Protein AF-A0A0C9S0I1-F1 (afdb_monomer_lite)

Structure (mmCIF, N/CA/C/O backbone):
data_AF-A0A0C9S0I1-F1
#
_entry.id   AF-A0A0C9S0I1-F1
#
loop_
_atom_site.group_PDB
_atom_site.id
_atom_site.type_symbol
_atom_site.label_atom_id
_atom_site.label_alt_id
_atom_site.label_comp_id
_atom_site.label_asym_id
_atom_site.label_entity_id
_atom_site.label_seq_id
_atom_site.pdbx_PDB_ins_code
_atom_site.Cartn_x
_atom_site.Cartn_y
_atom_site.Cartn_z
_atom_site.occupancy
_atom_site.B_iso_or_equiv
_atom_site.auth_seq_id
_atom_site.auth_comp_id
_atom_site.auth_asym_id
_atom_site.auth_atom_id
_atom_site.pdbx_PDB_model_num
ATOM 1 N N . THR A 1 1 ? -12.322 5.294 -0.392 1.00 91.88 1 THR A N 1
ATOM 2 C CA . THR A 1 1 ? -11.710 4.102 0.241 1.00 91.88 1 THR A CA 1
ATOM 3 C C . THR A 1 1 ? -10.700 3.518 -0.714 1.00 91.88 1 THR A C 1
ATOM 5 O O . THR A 1 1 ? -10.999 3.508 -1.895 1.00 91.88 1 THR A O 1
ATOM 8 N N . ILE A 1 2 ? -9.542 3.064 -0.237 1.00 94.62 2 ILE A N 1
ATOM 9 C CA . ILE A 1 2 ? -8.572 2.315 -1.053 1.00 94.62 2 ILE A CA 1
ATOM 10 C C . ILE A 1 2 ? -8.454 0.887 -0.522 1.00 94.62 2 ILE A C 1
ATOM 12 O O . ILE A 1 2 ? -8.653 0.656 0.674 1.00 94.62 2 ILE A O 1
ATOM 16 N N . ARG A 1 3 ? -8.159 -0.059 -1.407 1.00 94.88 3 ARG A N 1
ATOM 17 C CA . ARG A 1 3 ? -8.026 -1.488 -1.111 1.00 94.88 3 ARG A CA 1
ATOM 18 C C . ARG A 1 3 ? -6.712 -2.010 -1.674 1.00 94.88 3 ARG A C 1
ATOM 20 O O . ARG A 1 3 ? -6.214 -1.448 -2.650 1.00 94.88 3 ARG A O 1
ATOM 27 N N . LEU A 1 4 ? -6.175 -3.064 -1.072 1.00 94.94 4 LEU A N 1
ATOM 28 C CA . LEU A 1 4 ? -5.094 -3.829 -1.684 1.00 94.94 4 LEU A CA 1
ATOM 29 C C . LEU A 1 4 ? -5.658 -4.579 -2.896 1.00 94.94 4 LEU A C 1
ATOM 31 O O . LEU A 1 4 ? -6.668 -5.267 -2.778 1.00 94.94 4 LEU A O 1
ATOM 35 N N . LEU A 1 5 ? -5.027 -4.410 -4.054 1.00 95.44 5 LEU A N 1
ATOM 36 C CA . LEU A 1 5 ? -5.474 -4.997 -5.321 1.00 95.44 5 LEU A CA 1
ATOM 37 C C . LEU A 1 5 ? -4.501 -6.047 -5.852 1.00 95.44 5 LEU A C 1
ATOM 39 O O . LEU A 1 5 ? -4.912 -6.974 -6.540 1.00 95.44 5 LEU A O 1
ATOM 43 N N . MET A 1 6 ? -3.211 -5.895 -5.562 1.00 95.50 6 MET A N 1
ATOM 44 C CA . MET A 1 6 ? -2.165 -6.789 -6.052 1.00 95.50 6 MET A CA 1
ATOM 45 C C . MET A 1 6 ? -0.931 -6.680 -5.160 1.00 95.50 6 MET A C 1
ATOM 47 O O . MET A 1 6 ? -0.690 -5.635 -4.553 1.00 95.50 6 MET A O 1
ATOM 51 N N . PHE A 1 7 ? -0.136 -7.739 -5.073 1.00 94.88 7 PHE A N 1
ATOM 52 C CA . PHE A 1 7 ? 1.127 -7.730 -4.335 1.00 94.88 7 PHE A CA 1
ATOM 53 C C . PHE A 1 7 ? 2.143 -8.687 -4.964 1.00 94.88 7 PHE A C 1
ATOM 55 O O . PHE A 1 7 ? 1.779 -9.625 -5.670 1.00 94.88 7 PHE A O 1
ATOM 62 N N . SER A 1 8 ? 3.434 -8.470 -4.717 1.00 93.62 8 SER A N 1
ATOM 63 C CA . SER A 1 8 ? 4.483 -9.370 -5.213 1.00 93.62 8 SER A CA 1
ATOM 64 C C . SER A 1 8 ? 4.377 -10.760 -4.565 1.00 93.62 8 SER A C 1
ATOM 66 O O . SER A 1 8 ? 4.204 -10.825 -3.348 1.00 93.62 8 SER A O 1
ATOM 68 N N . PRO A 1 9 ? 4.596 -11.878 -5.287 1.00 91.38 9 PRO A N 1
ATOM 69 C CA . PRO A 1 9 ? 4.369 -13.235 -4.768 1.00 91.38 9 PRO A CA 1
ATOM 70 C C . PRO A 1 9 ? 5.134 -13.563 -3.477 1.00 91.38 9 PRO A C 1
ATOM 72 O O . PRO A 1 9 ? 4.642 -14.291 -2.620 1.00 91.38 9 PRO A O 1
ATOM 75 N N . LYS A 1 10 ? 6.312 -12.954 -3.280 1.00 88.88 10 LYS A N 1
ATOM 76 C CA . LYS A 1 10 ? 7.109 -13.068 -2.043 1.00 88.88 10 LYS A CA 1
ATOM 77 C C . LYS A 1 10 ? 6.362 -12.606 -0.782 1.00 88.88 10 LYS A C 1
ATOM 79 O O . LYS A 1 10 ? 6.733 -12.995 0.322 1.00 88.88 10 LYS A O 1
ATOM 84 N N . LEU A 1 11 ? 5.320 -11.787 -0.935 1.00 88.31 11 LEU A N 1
ATOM 85 C CA . LEU A 1 11 ? 4.476 -11.304 0.155 1.00 88.31 11 LEU A CA 1
ATOM 86 C C . LEU A 1 11 ? 3.288 -12.225 0.458 1.00 88.31 11 LEU A C 1
ATOM 88 O O . LEU A 1 11 ? 2.669 -12.034 1.497 1.00 88.31 11 LEU A O 1
ATOM 92 N N . ALA A 1 12 ? 2.989 -13.242 -0.360 1.00 86.19 12 ALA A N 1
ATOM 93 C CA . ALA A 1 12 ? 1.759 -14.042 -0.251 1.00 86.19 12 ALA A CA 1
ATOM 94 C C . ALA A 1 12 ? 1.522 -14.678 1.129 1.00 86.19 12 ALA A C 1
ATOM 96 O O . ALA A 1 12 ? 0.385 -14.777 1.573 1.00 86.19 12 ALA A O 1
ATOM 97 N N . LYS A 1 13 ? 2.590 -15.075 1.834 1.00 83.94 13 LYS A N 1
ATOM 98 C CA . LYS A 1 13 ? 2.501 -15.650 3.190 1.00 83.94 13 LYS A CA 1
ATOM 99 C C . LYS A 1 13 ? 2.515 -14.605 4.316 1.00 83.94 13 LYS A C 1
ATOM 101 O O . LYS A 1 13 ? 2.370 -14.965 5.476 1.00 83.94 13 LYS A O 1
ATOM 106 N N . ARG A 1 14 ? 2.765 -13.333 3.995 1.00 83.00 14 ARG A N 1
ATOM 107 C CA . ARG A 1 14 ? 3.011 -12.246 4.962 1.00 83.00 14 ARG A CA 1
ATOM 108 C C . ARG A 1 14 ? 1.944 -11.157 4.926 1.00 83.00 14 ARG A C 1
ATOM 110 O O . ARG A 1 14 ? 1.725 -10.504 5.942 1.00 83.00 14 ARG A O 1
ATOM 117 N N . ILE A 1 15 ? 1.310 -10.939 3.774 1.00 85.69 15 ILE A N 1
ATOM 118 C CA . ILE A 1 15 ? 0.302 -9.899 3.593 1.00 85.69 15 ILE A CA 1
ATOM 119 C C . ILE A 1 15 ? -1.111 -10.503 3.604 1.00 85.69 15 ILE A C 1
ATOM 121 O O . ILE A 1 15 ? -1.396 -11.420 2.836 1.00 85.69 15 ILE A O 1
ATOM 125 N N . PRO A 1 16 ? -2.018 -10.000 4.454 1.00 87.38 16 PRO A N 1
ATOM 126 C CA . PRO A 1 16 ? -3.435 -10.329 4.371 1.00 87.38 16 PRO A CA 1
ATOM 127 C C . PRO A 1 16 ? -4.017 -9.834 3.042 1.00 87.38 16 PRO A C 1
ATOM 129 O O . PRO A 1 16 ? -3.714 -8.726 2.608 1.00 87.38 16 PRO A O 1
ATOM 132 N N . SER A 1 17 ? -4.876 -10.626 2.402 1.00 82.50 17 SER A N 1
ATOM 133 C CA . SER A 1 17 ? -5.519 -10.252 1.133 1.00 82.50 17 SER A CA 1
ATOM 134 C C . SER A 1 17 ? -6.532 -9.113 1.311 1.00 82.50 17 SER A C 1
ATOM 136 O O . SER A 1 17 ? -6.560 -8.171 0.524 1.00 82.50 17 SER A O 1
ATOM 138 N N . CYS A 1 18 ? -7.325 -9.150 2.385 1.00 88.31 18 CYS A N 1
ATOM 139 C CA . CYS A 1 18 ? -8.415 -8.204 2.623 1.00 88.31 18 CYS A CA 1
ATOM 140 C C . CYS A 1 18 ? -7.974 -6.965 3.412 1.00 88.31 18 CYS A C 1
ATOM 142 O O . CYS A 1 18 ? -8.427 -6.728 4.537 1.00 88.31 18 CYS A O 1
ATOM 144 N N . LEU A 1 19 ? -7.098 -6.155 2.809 1.00 92.19 19 LEU A N 1
ATOM 145 C CA . LEU A 1 19 ? -6.706 -4.862 3.367 1.00 92.19 19 LEU A CA 1
ATOM 146 C C . LEU A 1 19 ? -7.520 -3.715 2.781 1.00 92.19 19 LEU A C 1
ATOM 148 O O . LEU A 1 19 ? -7.547 -3.484 1.571 1.00 92.19 19 LEU A O 1
ATOM 152 N N . ILE A 1 20 ? -8.158 -2.956 3.672 1.00 93.62 20 ILE A N 1
ATOM 153 C CA . ILE A 1 20 ? -9.021 -1.832 3.306 1.00 93.62 20 ILE A CA 1
ATOM 154 C C . ILE A 1 20 ? -8.651 -0.616 4.147 1.00 93.62 20 ILE A C 1
ATOM 156 O O . ILE A 1 20 ? -8.607 -0.683 5.376 1.00 93.62 20 ILE A O 1
ATOM 160 N N . SER A 1 21 ? -8.458 0.529 3.494 1.00 94.31 21 SER A N 1
ATOM 161 C CA . SER A 1 21 ? -8.177 1.797 4.160 1.00 94.31 21 SER A CA 1
ATOM 162 C C . SER A 1 21 ? -9.175 2.891 3.783 1.00 94.31 21 SER A C 1
ATOM 164 O O . SER A 1 21 ? -9.354 3.248 2.611 1.00 94.31 21 SER A O 1
ATOM 166 N N . LYS A 1 22 ? -9.815 3.480 4.797 1.00 95.38 22 LYS A N 1
ATOM 167 C CA . LYS A 1 22 ? -10.706 4.636 4.643 1.00 95.38 22 LYS A CA 1
ATOM 168 C C . LYS A 1 22 ? -9.971 5.899 5.066 1.00 95.38 22 LYS A C 1
ATOM 170 O O . LYS A 1 22 ? -9.305 5.914 6.094 1.00 95.38 22 LYS A O 1
ATOM 175 N N . PHE A 1 23 ? -10.079 6.947 4.261 1.00 95.06 23 PHE A N 1
ATOM 176 C CA . PHE A 1 23 ? -9.556 8.258 4.630 1.00 95.06 23 PHE A CA 1
ATOM 177 C C . PHE A 1 23 ? -10.365 8.820 5.802 1.00 95.06 23 PHE A C 1
ATOM 179 O O . PHE A 1 23 ? -11.584 8.669 5.808 1.00 95.06 23 PHE A O 1
ATOM 186 N N . LEU A 1 24 ? -9.690 9.430 6.777 1.00 95.44 24 LEU A N 1
ATOM 187 C CA . LEU A 1 24 ? -10.345 10.137 7.876 1.00 95.44 24 LEU A CA 1
ATOM 188 C C . LEU A 1 24 ? -10.127 11.641 7.739 1.00 95.44 24 LEU A C 1
ATOM 190 O O . LEU A 1 24 ? -11.089 12.392 7.644 1.00 95.44 24 LEU A O 1
ATOM 194 N N . LYS A 1 25 ? -8.864 12.079 7.712 1.00 96.06 25 LYS A N 1
ATOM 195 C CA . LYS A 1 25 ? -8.509 13.497 7.579 1.00 96.06 25 LYS A CA 1
ATOM 196 C C . LYS A 1 25 ? -7.076 13.687 7.100 1.00 96.06 25 LYS A C 1
ATOM 198 O O . LYS A 1 25 ? -6.245 12.785 7.215 1.00 96.06 25 LYS A O 1
ATOM 203 N N . ARG A 1 26 ? -6.778 14.884 6.600 1.00 95.19 26 ARG A N 1
ATOM 204 C CA . ARG A 1 26 ? -5.412 15.324 6.300 1.00 95.19 26 ARG A CA 1
ATOM 205 C C . ARG A 1 26 ? -4.694 15.710 7.599 1.00 95.19 26 ARG A C 1
ATOM 207 O O . ARG A 1 26 ? -5.327 16.191 8.537 1.00 95.19 26 ARG A O 1
ATOM 214 N N . THR A 1 27 ? -3.388 15.486 7.653 1.00 92.94 27 THR A N 1
ATOM 215 C CA . THR A 1 27 ? -2.499 15.977 8.718 1.00 92.94 27 THR A CA 1
ATOM 216 C C . THR A 1 27 ? -1.438 16.890 8.106 1.00 92.94 27 THR A C 1
ATOM 218 O O . THR A 1 27 ? -1.336 16.979 6.881 1.00 92.94 27 THR A O 1
ATOM 221 N N . LYS A 1 28 ? -0.647 17.578 8.937 1.00 90.44 28 LYS A N 1
ATOM 222 C CA . LYS A 1 28 ? 0.434 18.453 8.453 1.00 90.44 28 LYS A CA 1
ATOM 223 C C . LYS A 1 28 ? 1.458 17.677 7.606 1.00 90.44 28 LYS A C 1
ATOM 225 O O . LYS A 1 28 ? 1.903 18.170 6.581 1.00 90.44 28 LYS A O 1
ATOM 230 N N . GLU A 1 29 ? 1.745 16.436 7.989 1.00 89.00 29 GLU A N 1
ATOM 231 C CA . GLU A 1 29 ? 2.786 15.574 7.410 1.00 89.00 29 GLU A CA 1
ATOM 232 C C . GLU A 1 29 ? 2.223 14.488 6.474 1.00 89.00 29 GLU A C 1
ATOM 234 O O . GLU A 1 29 ? 2.973 13.656 5.968 1.00 89.00 29 GLU A O 1
ATOM 239 N N . GLY A 1 30 ? 0.903 14.445 6.252 1.00 92.44 30 GLY A N 1
ATOM 240 C CA . GLY A 1 30 ? 0.277 13.408 5.431 1.00 92.44 30 GLY A CA 1
ATOM 241 C C . GLY A 1 30 ? -1.216 13.227 5.695 1.00 92.44 30 GLY A C 1
ATOM 242 O O . GLY A 1 30 ? -2.020 14.129 5.441 1.00 92.44 30 GLY A O 1
ATOM 243 N N . ALA A 1 31 ? -1.620 12.040 6.154 1.00 94.50 31 ALA A N 1
ATOM 244 C CA . ALA A 1 31 ? -3.030 11.719 6.371 1.00 94.50 31 ALA A CA 1
ATOM 245 C C . ALA A 1 31 ? -3.260 10.749 7.530 1.00 94.50 31 ALA A C 1
ATOM 247 O O . ALA A 1 31 ? -2.494 9.816 7.744 1.00 94.50 31 ALA A O 1
ATOM 248 N N . ARG A 1 32 ? -4.402 10.890 8.205 1.00 95.56 32 ARG A N 1
ATOM 249 C CA . ARG A 1 32 ? -4.942 9.862 9.097 1.00 95.56 32 ARG A CA 1
ATOM 250 C C . ARG A 1 32 ? -5.980 9.033 8.348 1.00 95.56 32 ARG A C 1
ATOM 252 O O . ARG A 1 32 ? -6.847 9.570 7.647 1.00 95.56 32 ARG A O 1
ATOM 259 N N . ARG A 1 33 ? -5.896 7.714 8.488 1.00 95.12 33 ARG A N 1
ATOM 260 C CA . ARG A 1 33 ? -6.772 6.746 7.823 1.00 95.12 33 ARG A CA 1
ATOM 261 C C . ARG A 1 33 ? -7.135 5.612 8.774 1.00 95.12 33 ARG A C 1
ATOM 263 O O . ARG A 1 33 ? -6.480 5.401 9.785 1.00 95.12 33 ARG A O 1
ATOM 270 N N . THR A 1 34 ? -8.162 4.846 8.433 1.00 94.31 34 THR A N 1
ATOM 271 C CA . THR A 1 34 ? -8.357 3.521 9.027 1.00 94.31 34 THR A CA 1
ATOM 272 C C . THR A 1 34 ? -7.523 2.495 8.274 1.00 94.31 34 THR A C 1
ATOM 274 O O . THR A 1 34 ? -7.276 2.654 7.075 1.00 94.31 34 THR A O 1
ATOM 277 N N . LEU A 1 35 ? -7.201 1.394 8.936 1.00 91.81 35 LEU A N 1
ATOM 278 C CA . LEU A 1 35 ? -6.724 0.172 8.312 1.00 91.81 35 LEU A CA 1
ATOM 279 C C . LEU A 1 35 ? -7.539 -0.997 8.866 1.00 91.81 35 LEU A C 1
ATOM 281 O O . LEU A 1 35 ? -7.585 -1.222 10.075 1.00 91.81 35 LEU A O 1
ATOM 285 N N . LYS A 1 36 ? -8.238 -1.701 7.978 1.00 90.88 36 LYS A N 1
ATOM 286 C CA . LYS A 1 36 ? -8.923 -2.954 8.285 1.00 90.88 36 LYS A CA 1
ATOM 287 C C . LYS A 1 36 ? -8.046 -4.094 7.782 1.00 90.88 36 LYS A C 1
ATOM 289 O O . LYS A 1 36 ? -7.730 -4.126 6.594 1.00 90.88 36 LYS A O 1
ATOM 294 N N . ILE A 1 37 ? -7.677 -4.985 8.693 1.00 86.25 37 ILE A N 1
ATOM 295 C CA . ILE A 1 37 ? -6.932 -6.216 8.443 1.00 86.25 37 ILE A CA 1
ATOM 296 C C . ILE A 1 37 ? -7.842 -7.363 8.871 1.00 86.25 37 ILE A C 1
ATOM 298 O O . ILE A 1 37 ? -8.027 -7.591 10.067 1.00 86.25 37 ILE A O 1
ATOM 302 N N . ASN A 1 38 ? -8.445 -8.075 7.920 1.00 77.38 38 ASN A N 1
ATOM 303 C CA . ASN A 1 38 ? -9.425 -9.126 8.218 1.00 77.38 38 ASN A CA 1
ATOM 304 C C . ASN A 1 38 ? -10.549 -8.600 9.147 1.00 77.38 38 ASN A C 1
ATOM 306 O O . ASN A 1 38 ? -11.304 -7.706 8.756 1.00 77.38 38 ASN A O 1
ATOM 310 N N . LYS A 1 39 ? -10.656 -9.122 10.382 1.00 73.00 39 LYS A N 1
ATOM 311 C CA . LYS A 1 39 ? -11.630 -8.689 11.407 1.00 73.00 39 LYS A CA 1
ATOM 312 C C . LYS A 1 39 ? -11.128 -7.549 12.309 1.00 73.00 39 LYS A C 1
ATOM 314 O O . LYS A 1 39 ? -11.921 -6.977 13.048 1.00 73.00 39 LYS A O 1
ATOM 319 N N . ILE A 1 40 ? -9.846 -7.189 12.239 1.00 81.19 40 ILE A N 1
ATOM 320 C CA . ILE A 1 40 ? -9.236 -6.143 13.069 1.00 81.19 40 ILE A CA 1
ATOM 321 C C . ILE A 1 40 ? -9.360 -4.797 12.354 1.00 81.19 40 ILE A C 1
ATOM 323 O O . ILE A 1 40 ? -9.047 -4.673 11.168 1.00 81.19 40 ILE A O 1
ATOM 327 N N . ARG A 1 41 ? -9.799 -3.765 13.075 1.00 86.94 41 ARG A N 1
ATOM 328 C CA . ARG A 1 41 ? -9.869 -2.387 12.581 1.00 86.94 41 ARG A CA 1
ATOM 329 C C . ARG A 1 41 ? -9.046 -1.490 13.489 1.00 86.94 41 ARG A C 1
ATOM 331 O O . ARG A 1 41 ? -9.281 -1.451 14.688 1.00 86.94 41 ARG A O 1
ATOM 338 N N . THR A 1 42 ? -8.133 -0.734 12.897 1.00 89.69 42 THR A N 1
ATOM 339 C CA . THR A 1 42 ? -7.310 0.242 13.611 1.00 89.69 42 THR A CA 1
ATOM 340 C C . THR A 1 42 ? -7.219 1.564 12.849 1.00 89.69 42 THR A C 1
ATOM 342 O O . THR A 1 42 ? -7.686 1.675 11.707 1.00 89.69 42 THR A O 1
ATOM 345 N N . GLN A 1 43 ? -6.662 2.585 1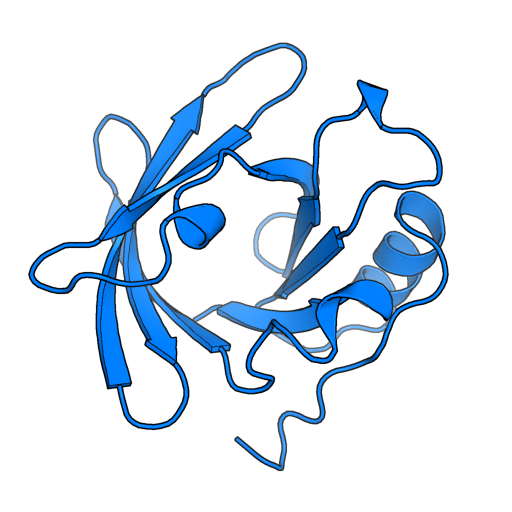3.493 1.00 91.94 43 GLN A N 1
ATOM 346 C CA . GLN A 1 43 ? -6.300 3.851 12.874 1.00 91.94 43 GLN A CA 1
ATOM 347 C C . GLN A 1 43 ? -4.795 3.892 12.630 1.00 91.94 43 GLN A C 1
ATOM 349 O O . GLN A 1 43 ? -3.992 3.397 13.419 1.00 91.94 43 GLN A O 1
ATOM 354 N N . VAL A 1 44 ? -4.430 4.476 11.496 1.00 91.31 44 VAL A N 1
ATOM 355 C CA . VAL A 1 44 ? -3.046 4.678 11.096 1.00 91.31 44 VAL A CA 1
ATOM 356 C C . VAL A 1 44 ? -2.839 6.125 10.693 1.00 91.31 44 VAL A C 1
ATOM 358 O O . VAL A 1 44 ? -3.671 6.731 10.005 1.00 91.31 44 VAL A O 1
ATOM 361 N N . ARG A 1 45 ? -1.700 6.670 11.094 1.00 92.25 45 ARG A N 1
ATOM 362 C CA . ARG A 1 45 ? -1.150 7.897 10.537 1.00 92.25 45 ARG A CA 1
ATOM 363 C C . ARG A 1 45 ? -0.183 7.517 9.428 1.00 92.25 45 ARG A C 1
ATOM 365 O O . ARG A 1 45 ? 0.648 6.633 9.600 1.00 92.25 45 ARG A O 1
ATOM 372 N N . ILE A 1 46 ? -0.335 8.165 8.286 1.00 91.69 46 ILE A N 1
ATOM 373 C CA . ILE A 1 46 ? 0.564 8.048 7.148 1.00 91.69 46 ILE A CA 1
ATOM 374 C C . ILE A 1 46 ? 1.350 9.344 7.083 1.00 91.69 46 ILE A C 1
ATOM 376 O O . ILE A 1 46 ? 0.759 10.401 6.848 1.00 91.69 46 ILE A O 1
ATOM 380 N N . ASN A 1 47 ? 2.656 9.246 7.279 1.00 92.00 47 ASN A N 1
ATOM 381 C CA . ASN A 1 47 ? 3.580 10.350 7.077 1.00 92.00 47 ASN A CA 1
ATOM 382 C C . ASN A 1 47 ? 4.208 10.215 5.691 1.00 92.00 47 ASN A C 1
ATOM 384 O O . ASN A 1 47 ? 4.563 9.110 5.274 1.00 92.00 47 ASN A O 1
ATOM 388 N N . VAL A 1 48 ? 4.316 11.331 4.979 1.00 89.19 48 VAL A N 1
ATOM 389 C CA . VAL A 1 48 ? 4.906 11.392 3.643 1.00 89.19 48 VAL A CA 1
ATOM 390 C C . VAL A 1 48 ? 6.210 12.161 3.720 1.00 89.19 48 VAL A C 1
ATOM 392 O O . VAL A 1 48 ? 6.225 13.323 4.123 1.00 89.19 48 VAL A O 1
ATOM 395 N N . THR A 1 49 ? 7.298 11.538 3.287 1.00 90.56 49 THR A N 1
ATOM 396 C CA . THR A 1 49 ? 8.575 12.232 3.126 1.00 90.56 49 THR A CA 1
ATOM 397 C C . THR A 1 49 ? 8.739 12.606 1.664 1.00 90.56 49 THR A C 1
ATOM 399 O O . THR A 1 49 ? 8.872 11.734 0.803 1.00 90.56 49 THR A O 1
ATOM 402 N N . ASN A 1 50 ? 8.716 13.908 1.377 1.00 85.12 50 ASN A N 1
ATOM 403 C CA . ASN A 1 50 ? 8.965 14.413 0.034 1.00 85.12 50 ASN A CA 1
ATOM 404 C C . ASN A 1 50 ? 10.479 14.489 -0.206 1.00 85.12 50 ASN A C 1
ATOM 406 O O . ASN A 1 50 ? 11.171 15.281 0.426 1.00 85.12 50 ASN A O 1
ATOM 410 N N . SER A 1 51 ? 10.994 13.634 -1.082 1.00 84.12 51 SER A N 1
ATOM 411 C CA . SER A 1 51 ? 12.406 13.599 -1.472 1.00 84.12 51 SER A CA 1
ATOM 412 C C . SER A 1 51 ? 12.521 13.128 -2.924 1.00 84.12 51 SER A C 1
ATOM 414 O O . SER A 1 51 ? 11.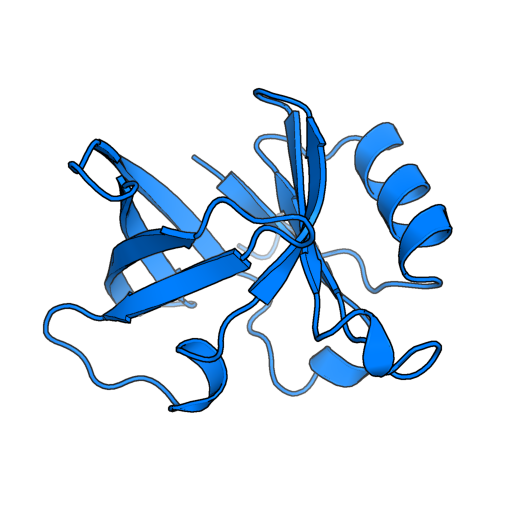506 12.860 -3.566 1.00 84.12 51 SER A O 1
ATOM 416 N N . SER A 1 52 ? 13.744 12.961 -3.438 1.00 83.31 52 SER A N 1
ATOM 417 C CA . SER A 1 52 ? 13.966 12.323 -4.746 1.00 83.31 52 SER A CA 1
ATOM 418 C C . SER A 1 52 ? 13.360 10.916 -4.838 1.00 83.31 52 SER A C 1
ATOM 420 O O . SER A 1 52 ? 13.033 10.454 -5.927 1.00 83.31 52 SER A O 1
ATOM 422 N N . HIS A 1 53 ? 13.168 10.250 -3.696 1.00 84.06 53 HIS A N 1
ATOM 423 C CA . HIS A 1 53 ? 12.526 8.948 -3.584 1.00 84.06 53 HIS A CA 1
ATOM 424 C C . HIS A 1 53 ? 11.445 9.019 -2.498 1.00 84.06 53 HIS A C 1
ATOM 426 O O . HIS A 1 53 ? 11.718 8.698 -1.339 1.00 84.06 53 HIS A O 1
ATOM 432 N N . PRO A 1 54 ? 10.231 9.491 -2.830 1.00 90.19 54 PRO A N 1
ATOM 433 C CA . PRO A 1 54 ? 9.203 9.744 -1.833 1.00 90.19 54 PRO A CA 1
ATOM 434 C C . PRO A 1 54 ? 8.785 8.458 -1.119 1.00 90.19 54 PRO A C 1
ATOM 436 O O . PRO A 1 54 ? 8.606 7.409 -1.746 1.00 90.19 54 PRO A O 1
ATOM 439 N N . THR A 1 55 ? 8.603 8.549 0.197 1.00 92.69 55 THR A N 1
ATOM 440 C CA . THR A 1 55 ? 8.220 7.414 1.042 1.00 92.69 55 THR A CA 1
ATOM 441 C C . THR A 1 55 ? 6.933 7.691 1.805 1.00 92.69 55 THR A C 1
ATOM 443 O O . THR A 1 55 ? 6.593 8.833 2.119 1.00 92.69 55 THR A O 1
ATOM 446 N N . LEU A 1 56 ? 6.213 6.613 2.101 1.00 91.69 56 LEU A N 1
ATOM 447 C CA . LEU A 1 56 ? 5.095 6.573 3.026 1.00 91.69 56 LEU A CA 1
ATOM 448 C C . LEU A 1 56 ? 5.498 5.734 4.230 1.00 91.69 56 LEU A C 1
ATOM 450 O O . LEU A 1 56 ? 5.916 4.586 4.076 1.00 91.69 56 LEU A O 1
ATOM 454 N N . GLN A 1 57 ? 5.324 6.289 5.421 1.00 91.75 57 GLN A N 1
ATOM 455 C CA . GLN A 1 57 ? 5.545 5.570 6.667 1.00 91.75 57 GLN A CA 1
ATOM 456 C C . GLN A 1 57 ? 4.251 5.496 7.468 1.00 91.75 57 GLN A C 1
ATOM 458 O O . GLN A 1 57 ? 3.548 6.498 7.627 1.00 91.75 57 GLN A O 1
ATOM 463 N N . LEU A 1 58 ? 3.933 4.299 7.957 1.00 90.44 58 LEU A N 1
ATOM 464 C CA . LEU A 1 58 ? 2.764 4.055 8.790 1.00 90.44 58 LEU A CA 1
ATOM 465 C C . LEU A 1 58 ? 3.131 4.145 10.270 1.00 90.44 58 LEU A C 1
ATOM 467 O O . LEU A 1 58 ? 4.130 3.587 10.716 1.00 90.44 58 LEU A O 1
ATOM 471 N N . THR A 1 59 ? 2.264 4.784 11.044 1.00 90.06 59 THR A N 1
ATOM 472 C CA . THR A 1 59 ? 2.283 4.745 12.506 1.00 90.06 59 THR A CA 1
ATOM 473 C C . THR A 1 59 ? 0.913 4.293 12.988 1.00 90.06 59 THR A C 1
ATOM 475 O O . THR A 1 59 ? -0.104 4.875 12.605 1.00 90.06 59 THR A O 1
ATOM 478 N N . PHE A 1 60 ? 0.875 3.239 13.799 1.00 87.06 60 PHE A N 1
ATOM 479 C CA . PHE A 1 60 ? -0.364 2.703 14.356 1.00 87.06 60 PHE A CA 1
ATOM 480 C C . PHE A 1 60 ? -0.791 3.487 15.591 1.00 87.06 60 PHE A C 1
ATOM 482 O O . PHE A 1 60 ? 0.037 3.873 16.412 1.00 87.06 60 PHE A O 1
ATOM 489 N N . GLU A 1 61 ? -2.094 3.708 15.730 1.00 84.50 61 GLU A N 1
ATOM 490 C CA . GLU A 1 61 ? -2.671 4.373 16.894 1.00 84.50 61 GLU A CA 1
ATOM 491 C C . GLU A 1 61 ? -3.449 3.340 17.720 1.00 84.50 61 GLU A C 1
ATOM 493 O O . GLU A 1 61 ? -4.450 2.792 17.260 1.00 84.50 61 GLU A O 1
ATOM 498 N N . GLY A 1 62 ? -2.968 3.045 18.931 1.00 73.25 62 GLY A N 1
ATOM 499 C CA . GLY A 1 62 ? -3.664 2.197 19.910 1.00 73.25 62 GLY A CA 1
ATOM 500 C C . GLY A 1 62 ? -3.498 0.679 19.755 1.00 73.25 62 GLY A C 1
ATOM 501 O O . GLY A 1 62 ? -3.950 -0.053 20.627 1.00 73.25 62 GLY A O 1
ATOM 502 N N . VAL A 1 63 ? -2.841 0.186 18.699 1.00 75.50 63 VAL A N 1
ATOM 503 C CA . VAL A 1 63 ? -2.515 -1.246 18.541 1.00 75.50 63 VAL A CA 1
ATOM 504 C C . VAL A 1 63 ? -1.059 -1.442 18.136 1.00 75.50 63 VAL A C 1
ATOM 506 O O . VAL A 1 63 ? -0.511 -0.642 17.378 1.00 75.50 63 VAL A O 1
ATOM 509 N N . SER A 1 64 ? -0.462 -2.541 18.594 1.00 69.50 64 SER A N 1
ATOM 510 C CA . SER A 1 64 ? 0.824 -3.028 18.097 1.00 69.50 64 SER A CA 1
ATOM 511 C C . SER A 1 64 ? 0.575 -4.036 16.975 1.00 69.50 64 SER A C 1
ATOM 513 O O . SER A 1 64 ? -0.096 -5.048 17.170 1.00 69.50 64 SER A O 1
ATOM 515 N N . LEU A 1 65 ? 1.072 -3.734 15.779 1.00 72.75 65 LEU A N 1
ATOM 516 C CA . LEU A 1 65 ? 1.137 -4.652 14.641 1.00 72.75 65 LEU A CA 1
ATOM 517 C C . LEU A 1 65 ? 2.613 -4.962 14.351 1.00 72.75 65 LEU A C 1
ATOM 519 O O . LEU A 1 65 ? 3.481 -4.271 14.888 1.00 72.75 65 LEU A O 1
ATOM 523 N N . PRO A 1 66 ? 2.934 -5.993 13.543 1.00 75.75 66 PRO A N 1
ATOM 524 C CA . PRO A 1 66 ? 4.322 -6.378 13.313 1.00 75.75 66 PRO A CA 1
ATOM 525 C C . PRO A 1 66 ? 5.164 -5.183 12.857 1.00 75.75 66 PRO A C 1
ATOM 527 O O . PRO A 1 66 ? 4.743 -4.445 11.965 1.00 75.75 66 PRO A O 1
ATOM 530 N N . ALA A 1 67 ? 6.352 -5.015 13.447 1.00 74.06 67 ALA A N 1
ATOM 531 C CA . ALA A 1 67 ? 7.219 -3.854 13.213 1.00 74.06 67 ALA A CA 1
ATOM 532 C C . ALA A 1 67 ? 7.472 -3.584 11.718 1.00 74.06 67 ALA A C 1
ATOM 534 O O . ALA A 1 67 ? 7.482 -2.433 11.290 1.00 74.06 67 ALA A O 1
ATOM 535 N N . SER A 1 68 ? 7.536 -4.642 10.905 1.00 78.12 68 SER A N 1
ATOM 536 C CA . SER A 1 68 ? 7.713 -4.566 9.450 1.00 78.12 68 SER A CA 1
ATOM 537 C C . SER A 1 68 ? 6.632 -3.780 8.696 1.00 78.12 68 SER A C 1
ATOM 539 O O . SER A 1 68 ? 6.840 -3.371 7.557 1.00 78.12 68 SER A O 1
ATOM 541 N N . TRP A 1 69 ? 5.462 -3.544 9.294 1.00 79.94 69 TRP A N 1
ATOM 542 C CA . TRP A 1 69 ? 4.417 -2.705 8.696 1.00 79.94 69 TRP A CA 1
ATOM 543 C C . TRP A 1 69 ? 4.691 -1.208 8.857 1.00 79.94 69 TRP A C 1
ATOM 545 O O . TRP A 1 69 ? 4.063 -0.398 8.177 1.00 79.94 69 TRP A O 1
ATOM 555 N N . THR A 1 70 ? 5.593 -0.845 9.768 1.00 84.94 70 THR A N 1
ATOM 556 C CA . THR A 1 70 ? 6.006 0.542 10.027 1.00 84.94 70 THR A CA 1
ATOM 557 C C . THR A 1 70 ? 7.257 0.943 9.248 1.00 84.94 70 THR A C 1
ATOM 559 O O . THR A 1 70 ? 7.631 2.118 9.260 1.00 84.94 70 THR A O 1
ATOM 562 N N . ASP A 1 71 ? 7.868 -0.007 8.531 1.00 87.00 71 ASP A N 1
ATOM 563 C CA . ASP A 1 71 ? 8.996 0.258 7.646 1.00 87.00 71 ASP A CA 1
ATOM 564 C C . ASP A 1 71 ? 8.578 1.230 6.526 1.00 87.00 71 ASP A C 1
ATOM 566 O O . ASP A 1 71 ? 7.494 1.081 5.944 1.00 87.00 71 ASP A O 1
ATOM 570 N N . PRO A 1 72 ? 9.416 2.227 6.185 1.00 89.44 72 PRO A N 1
ATOM 571 C CA . PRO A 1 72 ? 9.127 3.148 5.095 1.00 89.44 72 PRO A CA 1
ATOM 572 C C . PRO A 1 72 ? 8.944 2.417 3.763 1.00 89.44 72 PRO A C 1
ATOM 574 O O . PRO A 1 72 ? 9.814 1.668 3.312 1.00 89.44 72 PRO A O 1
ATOM 577 N N . GLN A 1 73 ? 7.830 2.692 3.090 1.00 92.06 73 GLN A N 1
ATOM 578 C CA . GLN A 1 73 ? 7.545 2.171 1.758 1.00 92.06 73 GLN A CA 1
ATOM 579 C C . GLN A 1 73 ? 7.750 3.260 0.714 1.00 92.06 73 GLN A C 1
ATOM 581 O O . GLN A 1 73 ? 7.234 4.366 0.840 1.00 92.06 73 GLN A O 1
ATOM 586 N N . TYR A 1 74 ? 8.477 2.945 -0.346 1.00 93.00 74 TYR A N 1
ATOM 587 C CA . TYR A 1 74 ? 8.781 3.870 -1.427 1.00 93.00 74 TYR A CA 1
ATOM 588 C C . TYR A 1 74 ? 7.634 3.925 -2.425 1.00 93.00 74 TYR A C 1
ATOM 590 O O . TYR A 1 74 ? 7.137 2.889 -2.873 1.00 93.00 74 TYR A O 1
ATOM 598 N N . VAL A 1 75 ? 7.243 5.133 -2.818 1.00 92.81 75 VAL A N 1
ATOM 599 C CA . VAL A 1 75 ? 6.255 5.342 -3.875 1.00 92.81 75 VAL A CA 1
ATOM 600 C C . VAL A 1 75 ? 6.926 5.064 -5.217 1.00 92.81 75 VAL A C 1
ATOM 602 O O . VAL A 1 75 ? 7.776 5.822 -5.676 1.00 92.81 75 VAL A O 1
ATOM 605 N N . ARG A 1 76 ? 6.547 3.954 -5.854 1.00 92.00 76 ARG A N 1
ATOM 606 C CA . ARG A 1 76 ? 7.033 3.569 -7.189 1.00 92.00 76 ARG A CA 1
ATOM 607 C C . ARG A 1 76 ? 6.211 4.202 -8.300 1.00 92.00 76 ARG A C 1
ATOM 609 O O . ARG A 1 76 ? 6.724 4.460 -9.384 1.00 92.00 76 ARG A O 1
ATOM 616 N N . TYR A 1 77 ? 4.932 4.421 -8.025 1.00 92.88 77 TYR A N 1
ATOM 617 C CA . TYR A 1 77 ? 3.993 5.048 -8.937 1.00 92.88 77 TYR A CA 1
ATOM 618 C C . TYR A 1 77 ? 2.777 5.543 -8.156 1.00 92.88 77 TYR A C 1
ATOM 620 O O . TYR A 1 77 ? 2.330 4.887 -7.214 1.00 92.88 77 TYR A O 1
ATOM 628 N N . ALA A 1 78 ? 2.209 6.671 -8.564 1.00 93.12 78 ALA A N 1
ATOM 629 C CA . ALA A 1 78 ? 0.939 7.145 -8.042 1.00 93.12 78 ALA A CA 1
ATOM 630 C C . ALA A 1 78 ? 0.167 7.848 -9.154 1.00 93.12 78 ALA A C 1
ATOM 632 O O . ALA A 1 78 ? 0.672 8.779 -9.777 1.00 93.12 78 ALA A O 1
ATOM 633 N N . LYS A 1 79 ? -1.078 7.424 -9.367 1.00 93.94 79 LYS A N 1
ATOM 634 C CA . LYS A 1 79 ? -2.028 8.112 -10.235 1.00 93.94 79 LYS A CA 1
ATOM 635 C C . LYS A 1 79 ? -3.181 8.631 -9.384 1.00 93.94 79 LYS A C 1
ATOM 637 O O . LYS A 1 79 ? -3.889 7.815 -8.777 1.00 93.94 79 LYS A O 1
ATOM 642 N N . PRO A 1 80 ? -3.366 9.962 -9.299 1.00 90.56 80 PRO A N 1
ATOM 643 C CA . PRO A 1 80 ? -4.404 10.564 -8.474 1.00 90.56 80 PRO A CA 1
ATOM 644 C C . PRO A 1 80 ? -5.765 9.907 -8.699 1.00 90.56 80 PRO A C 1
ATOM 646 O O . PRO A 1 80 ? -6.150 9.630 -9.830 1.00 90.56 80 PRO A O 1
ATOM 649 N N . GLN A 1 81 ? -6.465 9.624 -7.597 1.00 88.06 81 GLN A N 1
ATOM 650 C CA . GLN A 1 81 ? -7.805 9.018 -7.584 1.00 88.06 81 GLN A CA 1
ATOM 651 C C . GLN A 1 81 ? -7.925 7.626 -8.240 1.00 88.06 81 GLN A C 1
ATOM 653 O O . GLN A 1 81 ? -9.026 7.087 -8.310 1.00 88.06 81 GLN A O 1
ATOM 658 N N . GLN A 1 82 ? -6.819 6.997 -8.654 1.00 93.69 82 GLN A N 1
ATOM 659 C CA . GLN A 1 82 ? -6.832 5.656 -9.246 1.00 93.69 82 GLN A CA 1
ATOM 660 C C . GLN A 1 82 ? -6.097 4.652 -8.362 1.00 93.69 82 GLN A C 1
ATOM 662 O O . GLN A 1 82 ? -6.734 3.812 -7.719 1.00 93.69 82 GLN A O 1
ATOM 667 N N . CYS A 1 83 ? -4.770 4.754 -8.294 1.00 95.75 83 CYS A N 1
ATOM 668 C CA . CYS A 1 83 ? -3.946 3.784 -7.589 1.00 95.75 83 CYS A CA 1
ATOM 669 C C . CYS A 1 83 ? -2.578 4.325 -7.175 1.00 95.75 83 CYS A C 1
ATOM 671 O O . CYS A 1 83 ? -2.099 5.344 -7.672 1.00 95.75 83 CYS A O 1
ATOM 673 N N . ILE A 1 84 ? -1.958 3.611 -6.242 1.00 95.50 84 ILE A N 1
ATOM 674 C CA . ILE A 1 84 ? -0.623 3.857 -5.717 1.00 95.50 84 ILE A CA 1
ATOM 675 C C . ILE A 1 84 ? 0.097 2.510 -5.663 1.00 95.50 84 ILE A C 1
ATOM 677 O O . ILE A 1 84 ? -0.440 1.539 -5.128 1.00 95.50 84 ILE A O 1
ATOM 681 N N . ILE A 1 85 ? 1.311 2.460 -6.200 1.00 95.25 85 ILE A N 1
ATOM 682 C CA . ILE A 1 85 ? 2.210 1.314 -6.085 1.00 95.25 85 ILE A CA 1
ATOM 683 C C . ILE A 1 85 ? 3.300 1.691 -5.095 1.00 95.25 85 ILE A C 1
ATOM 685 O O . ILE A 1 85 ? 4.051 2.648 -5.305 1.00 95.25 85 ILE A O 1
ATOM 689 N N . LEU A 1 86 ? 3.371 0.924 -4.016 1.00 94.38 86 LEU A N 1
ATOM 690 C CA . LEU A 1 86 ? 4.385 1.057 -2.983 1.00 94.38 86 LEU A CA 1
ATOM 691 C C . LEU A 1 86 ? 5.330 -0.131 -3.065 1.00 94.38 86 LEU A C 1
ATOM 693 O O . LEU A 1 86 ? 4.909 -1.224 -3.434 1.00 94.38 86 LEU A O 1
ATOM 697 N N . GLY A 1 87 ? 6.590 0.059 -2.704 1.00 92.00 87 GLY A N 1
ATOM 698 C CA . GLY A 1 87 ? 7.533 -1.046 -2.615 1.00 92.00 87 GLY A CA 1
ATOM 699 C C . GLY A 1 87 ? 8.696 -0.773 -1.682 1.00 92.00 87 GLY A C 1
ATOM 700 O O . GLY A 1 87 ? 8.786 0.284 -1.062 1.00 92.00 87 GLY A O 1
ATOM 701 N N . THR A 1 88 ? 9.599 -1.739 -1.583 1.00 87.81 88 THR A N 1
ATOM 702 C CA . THR A 1 88 ? 10.849 -1.577 -0.832 1.00 87.81 88 THR A CA 1
ATOM 703 C C . THR A 1 88 ? 11.814 -0.640 -1.564 1.00 87.81 88 THR A C 1
ATOM 705 O O . THR A 1 88 ? 11.502 -0.120 -2.643 1.00 87.81 88 THR A O 1
ATOM 708 N N . SER A 1 89 ? 12.982 -0.389 -0.970 1.00 81.81 89 SER A N 1
ATOM 709 C CA . SER A 1 89 ? 13.969 0.573 -1.469 1.00 81.81 89 SER A CA 1
ATOM 710 C C . SER A 1 89 ? 14.331 0.368 -2.950 1.00 81.81 89 SER A C 1
ATOM 712 O O . SER A 1 89 ? 14.529 -0.769 -3.387 1.00 81.81 89 SER A O 1
ATOM 714 N N . PRO A 1 90 ? 14.489 1.449 -3.742 1.00 72.06 90 PRO A N 1
ATOM 715 C CA . PRO A 1 90 ? 15.014 1.395 -5.109 1.00 72.06 90 PRO A CA 1
ATOM 716 C C . PRO A 1 90 ? 16.336 0.637 -5.225 1.00 72.06 90 PRO A C 1
ATOM 718 O O . PRO A 1 90 ? 16.562 -0.044 -6.223 1.00 72.06 90 PRO A O 1
ATOM 721 N N . LYS A 1 91 ? 17.165 0.692 -4.176 1.00 73.81 91 LYS A N 1
ATOM 722 C CA . LYS A 1 91 ? 18.476 0.033 -4.118 1.00 73.81 91 LYS A CA 1
ATOM 723 C C . LYS A 1 91 ? 18.396 -1.498 -4.080 1.00 73.81 91 LYS A C 1
ATOM 725 O O . LYS A 1 91 ? 19.377 -2.154 -4.400 1.00 73.81 91 LYS A O 1
ATOM 730 N N . GLU A 1 92 ? 17.247 -2.082 -3.733 1.00 69.12 92 GLU A N 1
ATOM 731 C CA . GLU A 1 92 ? 17.071 -3.544 -3.723 1.00 69.12 92 GLU A CA 1
ATOM 732 C C . GLU A 1 92 ? 16.917 -4.159 -5.125 1.00 69.12 92 GLU A C 1
ATOM 734 O O . GLU A 1 92 ? 16.914 -5.388 -5.269 1.00 69.12 92 GLU A O 1
ATOM 739 N N . GLY A 1 93 ? 16.787 -3.332 -6.170 1.00 66.56 93 GLY A N 1
ATOM 740 C CA . GLY A 1 93 ? 16.683 -3.785 -7.556 1.00 66.56 93 GLY A CA 1
ATOM 741 C C . GLY A 1 93 ? 15.606 -4.863 -7.743 1.00 66.56 93 GLY A C 1
ATOM 742 O O . GLY A 1 93 ? 14.479 -4.725 -7.273 1.00 66.56 93 GLY A O 1
ATOM 743 N N . ARG A 1 94 ? 15.965 -5.984 -8.386 1.00 56.12 94 ARG A N 1
ATOM 744 C CA . ARG A 1 94 ? 15.056 -7.112 -8.697 1.00 56.12 94 ARG A CA 1
ATOM 745 C C . ARG A 1 94 ? 14.501 -7.852 -7.470 1.00 56.12 94 ARG A C 1
ATOM 747 O O . ARG A 1 94 ? 13.665 -8.745 -7.614 1.00 56.12 94 ARG A O 1
ATOM 754 N N . ARG A 1 95 ? 14.974 -7.548 -6.256 1.00 62.44 95 ARG A N 1
ATOM 755 C CA . ARG A 1 95 ? 14.431 -8.136 -5.023 1.00 62.44 95 ARG A CA 1
ATOM 756 C C . ARG A 1 95 ? 13.268 -7.339 -4.449 1.00 62.44 95 ARG A C 1
ATOM 758 O O . ARG A 1 95 ? 12.612 -7.879 -3.559 1.00 62.44 95 ARG A O 1
ATOM 765 N N . SER A 1 96 ? 12.976 -6.149 -4.981 1.00 76.56 96 SER A N 1
ATOM 766 C CA . SER A 1 96 ? 11.998 -5.266 -4.365 1.00 76.56 96 SER A CA 1
ATOM 767 C C . SER A 1 96 ? 10.595 -5.856 -4.389 1.00 76.56 96 SER A C 1
ATOM 769 O O . SER A 1 96 ? 10.077 -6.203 -5.452 1.00 76.56 96 SER A O 1
ATOM 771 N N . THR A 1 97 ? 9.964 -5.958 -3.225 1.00 89.88 97 THR A N 1
ATOM 772 C CA . THR A 1 97 ? 8.555 -6.339 -3.138 1.00 89.88 97 THR A CA 1
ATOM 773 C C . THR A 1 97 ? 7.678 -5.110 -3.277 1.00 89.88 97 THR A C 1
ATOM 775 O O . THR A 1 97 ? 7.977 -4.080 -2.673 1.00 89.88 97 THR A O 1
ATOM 778 N N . CYS A 1 98 ? 6.583 -5.239 -4.018 1.00 93.19 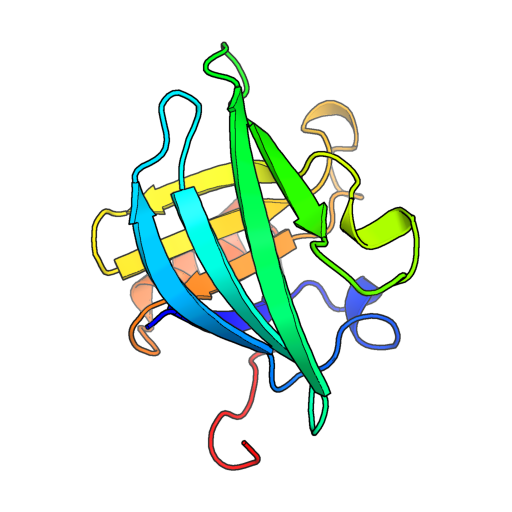98 CYS A N 1
ATOM 779 C CA . CYS A 1 98 ? 5.611 -4.183 -4.229 1.00 93.19 98 CYS A CA 1
ATOM 780 C C . CYS A 1 98 ? 4.205 -4.588 -3.789 1.00 93.19 98 CYS A C 1
ATOM 782 O O . CYS A 1 98 ? 3.840 -5.766 -3.765 1.00 93.19 98 CYS A O 1
ATOM 784 N N . VAL A 1 99 ? 3.393 -3.574 -3.520 1.00 94.69 99 VAL A N 1
ATOM 785 C CA . VAL A 1 99 ? 1.957 -3.664 -3.274 1.00 94.69 99 VAL A CA 1
ATOM 786 C C . VAL A 1 99 ? 1.232 -2.593 -4.085 1.00 94.69 99 VAL A C 1
ATOM 788 O O . VAL A 1 99 ? 1.688 -1.455 -4.188 1.00 94.69 99 VAL A O 1
ATOM 791 N N . LEU A 1 100 ? 0.093 -2.962 -4.660 1.00 96.25 100 LEU A N 1
ATOM 792 C CA . LEU A 1 100 ? -0.810 -2.078 -5.383 1.00 96.25 100 LEU A CA 1
ATOM 793 C C . LEU A 1 100 ? -2.019 -1.770 -4.506 1.00 96.25 100 LEU A C 1
ATOM 795 O O . LEU A 1 100 ? -2.795 -2.664 -4.165 1.00 96.25 100 LEU A O 1
ATOM 799 N N . TRP A 1 101 ? -2.215 -0.491 -4.214 1.00 95.88 101 TRP A N 1
ATOM 800 C CA . TRP A 1 101 ? -3.417 0.032 -3.580 1.00 95.88 101 TRP A CA 1
ATOM 801 C C . TRP A 1 101 ? -4.240 0.809 -4.597 1.00 95.88 101 TRP A C 1
ATOM 803 O O . TRP A 1 101 ? -3.690 1.617 -5.341 1.00 95.88 101 TRP A O 1
ATOM 813 N N . GLY A 1 102 ? -5.558 0.641 -4.609 1.00 95.50 102 GLY A N 1
ATOM 814 C CA . GLY A 1 102 ? -6.415 1.404 -5.516 1.00 95.50 102 GLY A CA 1
ATOM 815 C C . GLY A 1 102 ? -7.845 1.568 -5.029 1.00 95.50 102 GLY A C 1
ATOM 816 O O . GLY A 1 102 ? -8.278 0.915 -4.079 1.00 95.50 102 GLY A O 1
ATOM 817 N N . TYR A 1 103 ? -8.563 2.496 -5.659 1.00 90.56 103 TYR A N 1
ATOM 818 C CA . TYR A 1 103 ? -9.982 2.743 -5.382 1.00 90.56 103 TYR A CA 1
ATOM 819 C C . TYR A 1 103 ? -10.861 1.666 -6.028 1.00 90.56 103 TYR A C 1
ATOM 821 O O . TYR A 1 103 ? -11.695 1.065 -5.349 1.00 90.56 103 TYR A O 1
ATOM 829 N N . ASN A 1 104 ? -10.593 1.383 -7.305 1.00 85.69 104 ASN A N 1
ATOM 830 C CA . ASN A 1 104 ? -11.255 0.369 -8.119 1.00 85.69 104 ASN A CA 1
ATOM 831 C C . ASN A 1 104 ? -10.212 -0.566 -8.733 1.00 85.69 104 ASN A C 1
ATOM 833 O O . ASN A 1 104 ? -9.058 -0.176 -8.921 1.00 85.69 104 ASN A O 1
ATOM 837 N N . ASN A 1 105 ? -10.628 -1.786 -9.065 1.00 80.88 105 ASN A N 1
ATOM 838 C CA . ASN A 1 105 ? -9.772 -2.726 -9.769 1.00 80.88 105 ASN A CA 1
ATOM 839 C C . ASN A 1 105 ? -9.708 -2.347 -11.256 1.00 80.88 105 ASN A C 1
ATOM 841 O O . ASN A 1 105 ? -10.682 -2.547 -11.976 1.00 80.88 105 ASN A O 1
ATOM 845 N N . THR A 1 106 ? -8.601 -1.749 -11.706 1.00 85.81 106 THR A N 1
ATOM 846 C CA . THR A 1 106 ? -8.422 -1.335 -13.106 1.00 85.81 106 THR A CA 1
ATOM 847 C C . THR A 1 106 ? -7.270 -2.094 -13.755 1.00 85.81 106 THR A C 1
ATOM 849 O O . THR A 1 106 ? -6.196 -2.234 -13.166 1.00 85.81 106 THR A O 1
ATOM 852 N N . VAL A 1 107 ? -7.481 -2.539 -14.999 1.00 91.88 107 VAL A N 1
ATOM 853 C CA . VAL A 1 107 ? -6.458 -3.229 -15.809 1.00 91.88 107 VAL A CA 1
ATOM 854 C C . VAL A 1 107 ? -5.199 -2.371 -15.942 1.00 91.88 107 VAL A C 1
ATOM 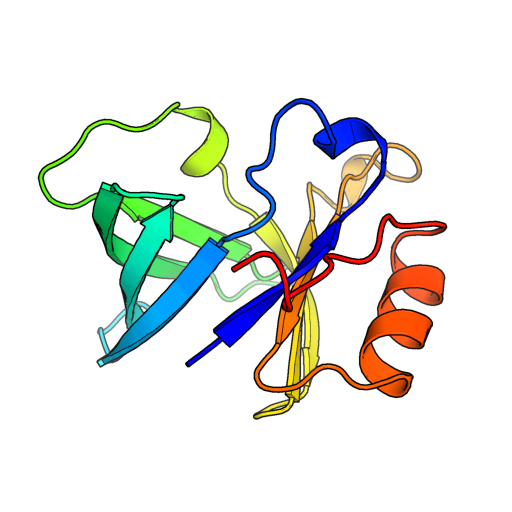856 O O . VAL A 1 107 ? -4.092 -2.871 -15.778 1.00 91.88 107 VAL A O 1
ATOM 859 N N . TYR A 1 108 ? -5.370 -1.059 -16.122 1.00 94.38 108 TYR A N 1
ATOM 860 C CA . TYR A 1 108 ? -4.272 -0.097 -16.209 1.00 94.38 108 TYR A CA 1
ATOM 861 C C . TYR A 1 108 ? -3.317 -0.168 -15.008 1.00 94.38 108 TYR A C 1
ATOM 863 O O . TYR A 1 108 ? -2.111 -0.320 -15.173 1.00 94.38 108 TYR A O 1
ATOM 871 N N . CYS A 1 109 ? -3.846 -0.107 -13.783 1.00 95.38 109 CYS A N 1
ATOM 872 C CA . CYS A 1 109 ? -3.016 -0.119 -12.580 1.00 95.38 109 CYS A CA 1
ATOM 873 C C . CYS A 1 109 ? -2.304 -1.463 -12.368 1.00 95.38 109 CYS A C 1
ATOM 875 O O . CYS A 1 109 ? -1.193 -1.487 -11.839 1.00 95.38 109 CYS A O 1
ATOM 877 N N . GLN A 1 110 ? -2.919 -2.572 -12.792 1.00 95.31 110 GLN A N 1
ATOM 878 C CA . GLN A 1 110 ? -2.283 -3.890 -12.766 1.00 95.31 110 GLN A CA 1
ATOM 879 C C . GLN A 1 110 ? -1.154 -3.993 -13.799 1.00 95.31 110 GLN A C 1
ATOM 881 O O . GLN A 1 110 ? -0.075 -4.474 -13.469 1.00 95.31 110 GLN A O 1
ATOM 886 N N . GLN A 1 111 ? -1.357 -3.492 -15.020 1.00 95.62 111 GLN A N 1
ATOM 887 C CA . GLN A 1 111 ? -0.312 -3.449 -16.048 1.00 95.62 111 GLN A CA 1
ATOM 888 C C . GLN A 1 111 ? 0.878 -2.602 -15.590 1.00 95.62 111 GLN A C 1
ATOM 890 O O . GLN A 1 111 ? 2.010 -3.079 -15.607 1.00 95.62 111 GLN A O 1
ATOM 895 N N . THR A 1 112 ? 0.629 -1.403 -15.051 1.00 95.31 112 THR A N 1
ATOM 896 C CA . THR A 1 112 ? 1.694 -0.563 -14.480 1.00 95.31 112 THR A CA 1
ATOM 897 C C . THR A 1 112 ? 2.406 -1.254 -13.315 1.00 95.31 112 THR A C 1
ATOM 899 O O . THR A 1 112 ? 3.618 -1.110 -13.161 1.00 95.31 112 THR A O 1
ATOM 902 N N . PHE A 1 113 ? 1.694 -2.033 -12.493 1.00 95.00 113 PHE A N 1
ATOM 903 C CA . PHE A 1 113 ? 2.338 -2.850 -11.465 1.00 95.00 113 PHE A CA 1
ATOM 904 C C . PHE A 1 113 ? 3.300 -3.864 -12.085 1.00 95.00 113 PHE A C 1
ATOM 906 O O . PHE A 1 113 ? 4.445 -3.948 -11.643 1.00 95.00 113 PHE A O 1
ATOM 913 N N . VAL A 1 114 ? 2.875 -4.589 -13.121 1.00 94.19 114 VAL A N 1
ATOM 914 C CA . VAL A 1 114 ? 3.715 -5.587 -13.796 1.00 94.19 114 VAL A CA 1
ATOM 915 C C . VAL A 1 114 ? 4.947 -4.947 -14.436 1.00 94.19 114 VAL A C 1
ATOM 917 O O . VAL A 1 114 ? 6.052 -5.456 -14.267 1.00 94.19 114 VAL A O 1
ATOM 920 N N . GLU A 1 115 ? 4.797 -3.794 -15.083 1.00 92.94 115 GLU A N 1
ATOM 921 C CA . GLU A 1 115 ? 5.915 -3.046 -15.672 1.00 92.94 115 GLU A CA 1
ATOM 922 C C . GLU A 1 115 ? 6.940 -2.583 -14.628 1.00 92.94 1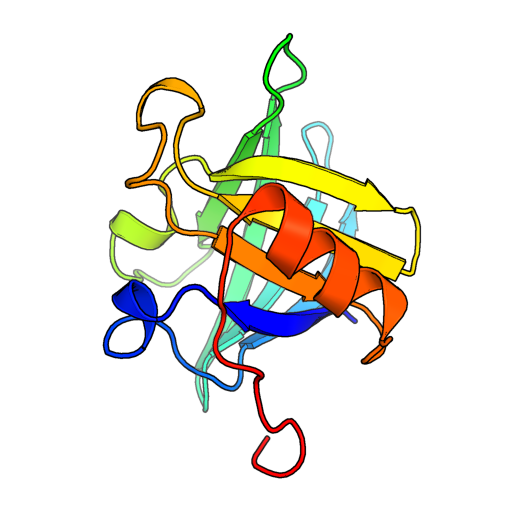15 GLU A C 1
ATOM 924 O O . GLU A 1 115 ? 8.145 -2.617 -14.874 1.00 92.94 115 GLU A O 1
ATOM 929 N N . LYS A 1 116 ? 6.479 -2.125 -13.456 1.00 89.56 116 LYS A N 1
ATOM 930 C CA . LYS A 1 116 ? 7.354 -1.545 -12.422 1.00 89.56 116 LYS A CA 1
ATOM 931 C C . LYS A 1 116 ? 7.923 -2.575 -11.450 1.00 89.56 116 LYS A C 1
ATOM 933 O O . LYS A 1 116 ? 8.998 -2.348 -10.900 1.00 89.56 116 LYS A O 1
ATOM 938 N N . CYS A 1 117 ? 7.198 -3.660 -11.202 1.00 90.75 117 CYS A N 1
ATOM 939 C CA . CYS A 1 117 ? 7.468 -4.596 -10.110 1.00 90.75 117 CYS A CA 1
ATOM 940 C C . CYS A 1 117 ? 7.528 -6.067 -10.548 1.00 90.75 117 CYS A C 1
ATOM 942 O O . CYS A 1 117 ? 7.845 -6.929 -9.726 1.00 90.75 117 CYS A O 1
ATOM 944 N N . GLY A 1 118 ? 7.248 -6.367 -11.819 1.00 91.06 118 GLY A N 1
ATOM 945 C CA . GLY A 1 118 ? 7.156 -7.727 -12.339 1.00 91.06 118 GLY A CA 1
ATOM 946 C C . GLY A 1 118 ? 5.849 -8.426 -11.962 1.00 91.06 118 GLY A C 1
ATOM 947 O O . GLY A 1 118 ? 4.882 -7.808 -11.518 1.00 91.06 118 GLY A O 1
ATOM 948 N N . ALA A 1 119 ? 5.820 -9.747 -12.145 1.00 92.50 119 ALA A N 1
ATOM 949 C CA . ALA A 1 119 ? 4.638 -10.555 -11.860 1.00 92.50 119 ALA A CA 1
ATOM 950 C C . ALA A 1 119 ? 4.126 -10.348 -10.420 1.00 92.50 119 ALA A C 1
ATOM 952 O O . ALA A 1 119 ? 4.902 -10.291 -9.462 1.00 92.50 119 ALA A O 1
ATOM 953 N N . GLY A 1 120 ? 2.805 -10.270 -10.270 1.00 92.88 120 GLY A N 1
ATOM 954 C CA . GLY A 1 120 ? 2.125 -10.098 -8.989 1.00 92.88 120 GLY A CA 1
ATOM 955 C C . GLY A 1 120 ? 0.938 -11.039 -8.838 1.00 92.88 120 GLY A C 1
ATOM 956 O O . GLY A 1 120 ? 0.432 -11.595 -9.809 1.00 92.88 120 GLY A O 1
ATOM 957 N N . THR A 1 121 ? 0.487 -11.198 -7.602 1.00 94.25 121 THR A N 1
ATOM 958 C CA . THR A 1 121 ? -0.727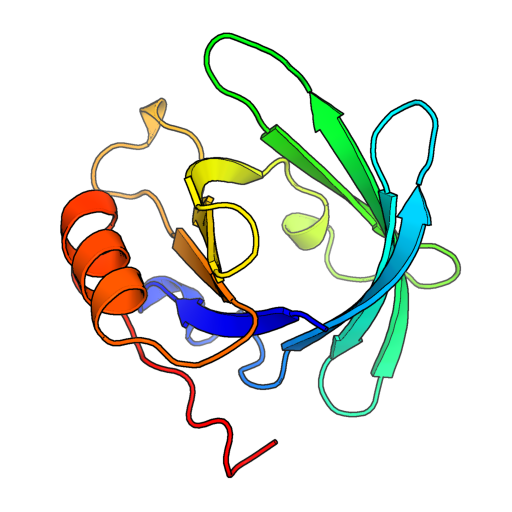 -11.929 -7.247 1.00 94.25 121 THR A CA 1
ATOM 959 C C . THR A 1 121 ? -1.865 -10.932 -7.083 1.00 94.25 121 THR A C 1
ATOM 961 O O . THR A 1 121 ? -1.782 -10.033 -6.245 1.00 94.25 121 THR A O 1
ATOM 964 N N . VAL A 1 122 ? -2.912 -11.075 -7.896 1.00 93.62 122 VAL A N 1
ATOM 965 C CA . VAL A 1 122 ? -4.119 -10.241 -7.819 1.00 93.62 122 VAL A CA 1
ATOM 966 C C . VAL A 1 122 ? -4.952 -10.661 -6.609 1.00 93.62 122 VAL A C 1
ATOM 968 O O . VAL A 1 122 ? -5.131 -11.849 -6.342 1.00 93.62 122 VAL A O 1
ATOM 971 N N . VAL A 1 123 ? -5.458 -9.679 -5.869 1.00 92.25 123 VAL A N 1
ATOM 972 C CA . VAL A 1 123 ? -6.370 -9.901 -4.748 1.00 92.25 123 VAL A CA 1
ATOM 973 C C . VAL A 1 123 ? -7.781 -10.106 -5.282 1.00 92.25 123 VAL A C 1
ATOM 975 O O . VAL A 1 123 ? -8.341 -9.239 -5.953 1.00 92.25 123 VAL A O 1
ATOM 978 N N . ASP A 1 124 ? -8.381 -11.232 -4.918 1.00 89.69 124 ASP A N 1
ATOM 979 C CA . ASP A 1 124 ? -9.798 -11.489 -5.137 1.00 89.69 124 ASP A CA 1
ATOM 980 C C . ASP A 1 124 ? -10.636 -10.747 -4.085 1.00 89.69 124 ASP A C 1
ATOM 982 O O . ASP A 1 124 ? -10.789 -11.196 -2.947 1.00 89.69 124 ASP A O 1
ATOM 986 N N . LEU A 1 125 ? -11.153 -9.578 -4.467 1.00 86.75 125 LEU A N 1
ATOM 987 C CA . LEU A 1 125 ? -11.947 -8.723 -3.584 1.00 86.75 125 LEU A CA 1
ATOM 988 C C . LEU A 1 125 ? -13.323 -9.306 -3.241 1.00 86.75 125 LEU A C 1
ATOM 990 O O . LEU A 1 125 ? -13.944 -8.793 -2.320 1.00 86.75 125 LEU A O 1
ATOM 994 N N . THR A 1 126 ? -13.803 -10.336 -3.946 1.00 87.06 126 THR A N 1
ATOM 995 C CA . THR A 1 126 ? -15.095 -10.982 -3.636 1.00 87.06 126 THR A CA 1
ATOM 996 C C . THR A 1 126 ? -15.032 -11.835 -2.369 1.00 87.06 126 THR A C 1
ATOM 998 O O . THR A 1 126 ? -16.055 -12.151 -1.771 1.00 87.06 126 THR A O 1
ATOM 1001 N N . LYS A 1 127 ? -13.814 -12.170 -1.928 1.00 84.06 127 LYS A N 1
ATOM 1002 C CA . LYS A 1 127 ? -13.529 -12.890 -0.678 1.00 84.06 127 LYS A CA 1
ATOM 1003 C C . LYS A 1 127 ? -13.348 -11.946 0.519 1.00 84.06 127 LYS A C 1
ATOM 1005 O O . LYS A 1 127 ? -12.931 -12.391 1.590 1.00 84.06 127 LYS A O 1
ATOM 1010 N N . CYS A 1 128 ? -13.633 -10.659 0.319 1.00 80.25 128 CYS A N 1
ATOM 1011 C CA . CYS A 1 128 ? -13.556 -9.569 1.282 1.00 80.25 128 CYS A CA 1
ATOM 1012 C C . CYS A 1 128 ? -14.915 -8.844 1.364 1.00 80.25 128 CYS A C 1
ATOM 1014 O O . CYS A 1 128 ? -15.108 -8.155 2.389 1.00 80.25 128 CYS A O 1
#

pLDDT: mean 88.43, std 7.71, range [56.12, 96.25]

InterPro domains:
  IPR012674 Calycin [G3DSA:2.40.128.20] (1-128)

Radius of gyration: 13.81 Å; chains: 1; bounding box: 34×34×36 Å

Secondary structure (DSSP, 8-state):
-EEEEEE-GGGTTTS-S-EEE-EEEEETTEEEEEEEETTEEEEEEEEEE-SSS-EEEEEEES----GGGSS-EEEEEEETTTEEEEES-GGGGGG--EEEEESS--HHHHHHHHHHH-S-EEP-GGG-

Foldseek 3Di:
DKFWFKKAPVCVVPAALGWDKAFDAADPQGGKIWIDRPPDIFIWDWGWDDDPFIWTAIDTDPDDDPVVNRPIWTFQDDDPQFKTKTWDDPVVPLVIIIIIMGPDNDPVSVVVCCVRRNDIDTRDNVVD

Organism: Amblyomma americanum (NCBI:txid6943)

Sequence (128 aa):
TIRLLMFSPKLAKRIPSCLISKFLKRTKEGARRTLKINKIRTQVRINVTNSSHPTLQLTFEGVSLPASWTDPQYVRYAKPQQCIILGTSPKEGRRSTCVLWGYNNTVYCQQTFVEKCGAGTVVDLTKC